Protein AF-Q28867-F1 (afdb_monomer)

Radius of gyration: 22.83 Å; Cα contacts (8 Å, |Δi|>4): 126; chains: 1; bounding box: 40×33×67 Å

InterPro domains:
  IPR000152 EGF-type aspartate/asparagine hydroxylation site [PS00010] (1-12)
  IPR000742 EGF-like domain [PF00008] (47-82)
  IPR000742 EGF-like domain [PS00022] (72-83)
  IPR000742 EGF-like domain [PS01186] (10-23)
  IPR000742 EGF-like domain [PS01186] (72-83)
  IPR000742 EGF-like domain [PS50026] (1-24)
  IPR000742 EGF-like domain [PS50026] (43-84)
  IPR000742 EGF-like domain [SM00181] (46-84)
  IPR024731 NELL2-like, EGF domain [PF12947] (1-23)

Foldseek 3Di:
DAADVPGGQADDDPQWDDSRVDTDGNPDPPDPPDDPPPDDPDQWDADDPVCVLQAPPPWGWIQRNVVRDIATHEDPQFDDRRSPDGPPD

Organism: Equus caballus (NCBI:txid9796)

pLDDT: mean 76.95, std 14.72, range [47.94, 96.38]

Nearest PDB structures (foldseek):
  3njp-assembly1_C  TM=9.288E-01  e=7.715E-06  Homo sapiens
  1ivo-assembly1_C  TM=9.372E-01  e=1.400E-05  Homo sapiens
  7sz1-assembly1_C  TM=9.647E-01  e=3.101E-05  Homo sapiens
  1ivo-assembly1_D  TM=9.152E-01  e=2.379E-05  Homo sapiens
  7sye-assembly1_C  TM=9.321E-01  e=3.101E-05  Homo sapiens

Sequence (89 aa):
CINTEGGYVCQCSEGYRGDGMHCLDSTVPSSPREDGHYSVRNSYQECSQSYDGYCLHGGKCVYLVQVDTHACNCVVGYVGERCQHQDLR

Solvent-accessible surface area (backbone atoms only — not comparable to full-atom values): 5635 Å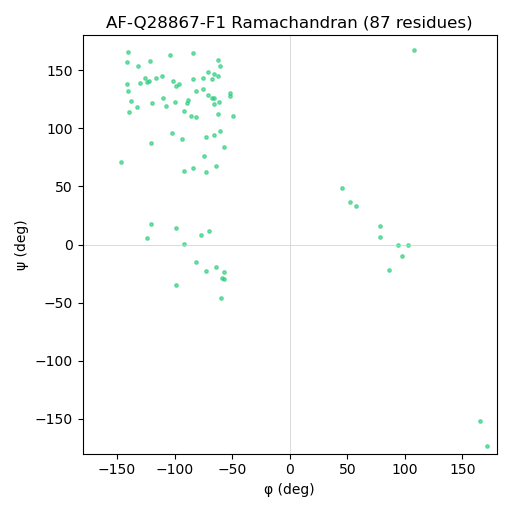² total; per-residue (Å²): 108,47,81,48,98,93,54,67,54,40,64,48,57,94,64,34,49,59,85,26,82,59,58,42,77,64,84,67,73,96,58,90,72,88,74,84,79,71,93,62,101,57,75,61,45,79,54,58,78,90,50,66,73,58,21,32,87,79,18,49,54,31,25,32,71,89,73,77,44,79,44,35,50,50,44,92,58,34,36,62,78,33,20,77,38,71,55,88,122

Mean predicted aligned error: 15.84 Å

Secondary structure (DSSP, 8-state):
-EEETTEEE--PPTTEEESSSSEEE----S---S--------SEEEPPGGGTTSSSTTPEEEEETTTTEEEEEPPTTEESTTS-EE---

Structure (mmCIF, N/CA/C/O backbone):
data_AF-Q28867-F1
#
_entry.id   AF-Q28867-F1
#
loop_
_atom_site.group_PDB
_atom_site.id
_atom_site.type_symbol
_atom_site.label_atom_id
_atom_site.label_alt_id
_atom_site.label_comp_id
_atom_site.label_asym_id
_atom_site.label_entity_id
_atom_site.label_seq_id
_atom_site.pdbx_PDB_ins_code
_atom_site.Cartn_x
_atom_site.Cartn_y
_atom_site.Cartn_z
_atom_site.occupancy
_atom_site.B_iso_or_equiv
_atom_site.auth_seq_id
_atom_site.auth_comp_id
_atom_site.auth_asym_id
_atom_site.auth_atom_id
_atom_site.pdbx_PDB_model_num
ATOM 1 N N . CYS A 1 1 ? 15.636 -15.504 -37.112 1.00 69.81 1 CYS A N 1
ATOM 2 C CA . CYS A 1 1 ? 14.489 -15.955 -37.923 1.00 69.81 1 CYS A CA 1
ATOM 3 C C . CYS A 1 1 ? 14.951 -16.208 -39.341 1.00 69.81 1 CYS A C 1
ATOM 5 O O . CYS A 1 1 ? 15.779 -15.447 -39.829 1.00 69.81 1 CYS A O 1
ATOM 7 N N . ILE A 1 2 ? 14.449 -17.260 -39.977 1.00 76.69 2 ILE A N 1
ATOM 8 C CA . ILE A 1 2 ? 14.819 -17.663 -41.333 1.00 76.69 2 ILE A CA 1
ATOM 9 C C . ILE A 1 2 ? 13.546 -17.615 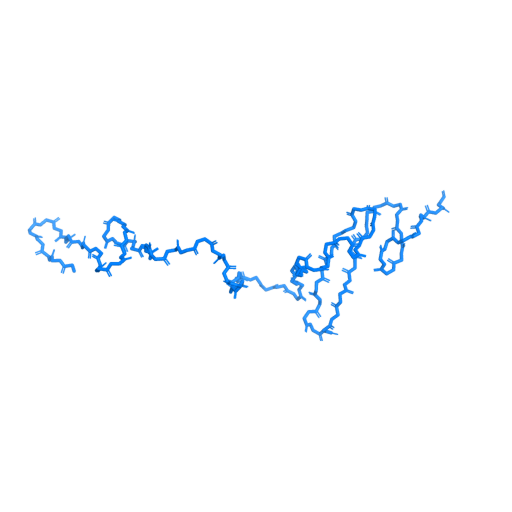-42.180 1.00 76.69 2 ILE A C 1
ATOM 11 O O . ILE A 1 2 ? 12.556 -18.259 -41.835 1.00 76.69 2 ILE A O 1
ATOM 15 N N . ASN A 1 3 ? 13.552 -16.821 -43.251 1.00 67.94 3 ASN A N 1
ATOM 16 C CA . ASN A 1 3 ? 12.427 -16.747 -44.185 1.00 67.94 3 ASN A CA 1
ATOM 17 C C . ASN A 1 3 ? 12.358 -18.047 -44.999 1.00 67.94 3 ASN A C 1
ATOM 19 O O . ASN A 1 3 ? 13.362 -18.464 -45.575 1.00 67.94 3 ASN A O 1
ATOM 23 N N . THR A 1 4 ? 11.186 -18.673 -45.051 1.00 76.31 4 THR A N 1
ATOM 24 C CA . THR A 1 4 ? 10.912 -19.898 -45.812 1.00 76.31 4 THR A CA 1
ATOM 25 C C . THR A 1 4 ? 9.791 -19.641 -46.817 1.00 76.31 4 THR A C 1
ATOM 27 O O . THR A 1 4 ? 8.995 -18.719 -46.657 1.00 76.31 4 THR A O 1
ATOM 30 N N . GLU A 1 5 ? 9.697 -20.437 -47.879 1.00 67.12 5 GLU A N 1
ATOM 31 C CA . GLU A 1 5 ? 8.592 -20.292 -48.831 1.00 67.12 5 GLU A CA 1
ATOM 32 C C . GLU A 1 5 ? 7.258 -20.575 -48.110 1.00 67.12 5 GLU A C 1
ATOM 34 O O . GLU A 1 5 ? 7.033 -21.679 -47.620 1.00 67.12 5 GLU A O 1
ATOM 39 N N . GLY A 1 6 ? 6.422 -19.542 -47.951 1.00 74.75 6 GLY A N 1
ATOM 40 C CA . GLY A 1 6 ? 5.179 -19.591 -47.168 1.00 74.75 6 GLY A CA 1
ATOM 41 C C . GLY A 1 6 ? 5.228 -18.937 -45.777 1.00 74.75 6 GLY A C 1
ATOM 42 O O . GLY A 1 6 ? 4.200 -18.911 -45.104 1.00 74.75 6 GLY A O 1
ATOM 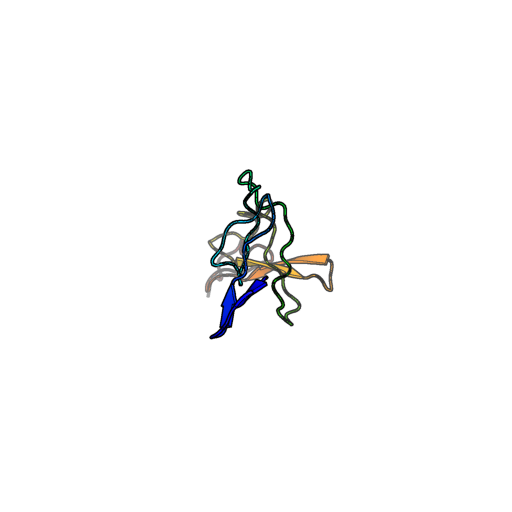43 N N . GLY A 1 7 ? 6.364 -18.377 -45.335 1.00 72.81 7 GLY A N 1
ATOM 44 C CA . GLY A 1 7 ? 6.436 -17.645 -44.064 1.00 72.81 7 GLY A CA 1
ATOM 45 C C . GLY A 1 7 ? 7.854 -17.394 -43.549 1.00 72.81 7 GLY A C 1
ATOM 46 O O . GLY A 1 7 ? 8.811 -17.281 -44.307 1.00 72.81 7 GLY A O 1
ATOM 47 N N . TYR A 1 8 ? 8.009 -17.287 -42.235 1.00 73.50 8 TYR A N 1
ATOM 48 C CA . TYR A 1 8 ? 9.315 -17.200 -41.589 1.00 73.50 8 TYR A CA 1
ATOM 49 C C . TYR A 1 8 ? 9.288 -18.002 -40.293 1.00 73.50 8 TYR A C 1
ATOM 51 O O . TYR A 1 8 ? 8.311 -17.966 -39.550 1.00 73.50 8 TYR A O 1
ATOM 59 N N . VAL A 1 9 ? 10.359 -18.750 -40.033 1.00 72.44 9 VAL A N 1
ATOM 60 C CA . VAL A 1 9 ? 10.501 -19.560 -38.821 1.00 72.44 9 VAL A CA 1
ATOM 61 C C . VAL A 1 9 ? 11.531 -18.894 -37.918 1.00 72.44 9 VAL A C 1
ATOM 63 O O . VAL A 1 9 ? 12.692 -18.695 -38.295 1.00 72.44 9 VAL A O 1
ATOM 66 N N . CYS A 1 10 ? 11.108 -18.507 -36.719 1.00 75.12 10 CYS A N 1
ATOM 67 C CA . CYS A 1 10 ? 11.983 -17.955 -35.694 1.00 75.12 10 CYS A CA 1
ATOM 68 C C . CYS A 1 10 ? 12.316 -19.022 -34.652 1.00 75.12 10 CYS A C 1
ATOM 70 O O . CYS A 1 10 ? 11.463 -19.815 -34.270 1.00 75.12 10 CYS A O 1
ATOM 72 N N . GLN A 1 11 ? 13.561 -19.031 -34.185 1.00 76.38 11 GLN A N 1
ATOM 73 C CA . GLN A 1 11 ? 13.979 -19.819 -33.033 1.00 76.38 11 GLN A CA 1
ATOM 74 C C . GLN A 1 11 ? 14.554 -18.860 -31.996 1.00 76.38 11 GLN A C 1
ATOM 76 O O . GLN A 1 11 ? 15.234 -17.897 -32.360 1.00 76.38 11 GLN A O 1
ATOM 81 N N . CYS A 1 12 ? 14.253 -19.117 -30.725 1.00 75.62 12 CYS A N 1
ATOM 82 C CA . CYS A 1 12 ? 14.790 -18.347 -29.613 1.00 75.62 12 CYS A CA 1
ATOM 83 C C . CYS A 1 12 ? 16.297 -18.571 -29.468 1.00 75.62 12 CYS A C 1
ATOM 85 O O . CYS A 1 12 ? 16.786 -19.685 -29.664 1.00 75.62 12 CYS A O 1
ATOM 87 N N . SER A 1 13 ? 17.018 -17.504 -29.125 1.00 74.62 13 SER A N 1
ATOM 88 C CA . SER A 1 13 ? 18.451 -17.552 -28.837 1.00 74.62 13 SER A CA 1
ATOM 89 C C . SER A 1 13 ? 18.750 -18.436 -27.623 1.00 74.62 13 SER A C 1
ATOM 91 O O . SER A 1 13 ? 17.882 -18.673 -26.780 1.00 74.62 13 SER A O 1
ATOM 93 N N . GLU A 1 14 ? 19.991 -18.910 -27.523 1.00 67.00 14 GLU A N 1
ATOM 94 C CA . GLU A 1 14 ? 20.457 -19.720 -26.396 1.00 67.00 14 GLU A CA 1
ATOM 95 C C . GLU A 1 14 ? 20.146 -19.027 -25.054 1.00 67.00 14 GLU A C 1
ATOM 97 O O . GLU A 1 14 ? 20.441 -17.847 -24.876 1.00 67.00 14 GLU A O 1
ATOM 102 N N . GLY A 1 15 ? 19.488 -19.746 -24.137 1.00 62.88 15 GLY A N 1
ATOM 103 C CA . GLY A 1 15 ? 19.001 -19.208 -22.858 1.00 62.88 15 GLY A CA 1
ATOM 104 C C . GLY A 1 15 ? 17.525 -18.792 -22.843 1.00 62.88 15 GLY A C 1
ATOM 105 O O . GLY A 1 15 ? 16.971 -18.604 -21.766 1.00 62.88 15 GLY A O 1
ATOM 106 N N . TYR A 1 16 ? 16.850 -18.741 -23.994 1.00 65.50 16 TYR A N 1
ATOM 107 C CA . TYR A 1 16 ? 15.447 -18.335 -24.094 1.00 65.50 16 TYR A CA 1
ATOM 108 C C . TYR A 1 16 ? 14.551 -19.473 -24.605 1.00 65.50 16 TYR A C 1
ATOM 110 O O . TYR A 1 16 ? 14.933 -20.249 -25.483 1.00 65.50 16 TYR A O 1
ATOM 118 N N . ARG A 1 17 ? 13.323 -19.564 -24.080 1.00 71.31 17 ARG A N 1
ATOM 119 C CA . ARG A 1 17 ? 12.302 -20.549 -24.480 1.00 71.31 17 ARG A CA 1
ATOM 120 C C . ARG A 1 17 ? 11.017 -19.848 -24.899 1.00 71.31 17 ARG A C 1
ATOM 122 O O . ARG A 1 17 ? 10.594 -18.890 -24.262 1.00 71.31 17 ARG A O 1
ATOM 129 N N . GLY A 1 18 ? 10.383 -20.340 -25.958 1.00 71.88 18 GLY A N 1
ATOM 130 C CA . GLY A 1 18 ? 9.171 -19.737 -26.505 1.00 71.88 18 GLY A CA 1
ATOM 131 C C . GLY A 1 18 ? 8.742 -20.348 -27.834 1.00 71.88 18 GLY A C 1
ATOM 132 O O . GLY A 1 18 ? 9.345 -21.309 -28.308 1.00 71.88 18 GLY A O 1
ATOM 133 N N . ASP A 1 19 ? 7.724 -19.755 -28.449 1.00 69.50 19 ASP A N 1
ATOM 134 C CA . ASP A 1 19 ? 7.185 -20.096 -29.778 1.00 69.50 19 ASP A CA 1
ATOM 135 C C . ASP A 1 19 ? 8.054 -19.564 -30.943 1.00 69.50 19 ASP A C 1
ATOM 137 O O . ASP A 1 19 ? 7.658 -19.621 -32.106 1.00 69.50 19 ASP A O 1
ATOM 141 N N . GLY A 1 20 ? 9.238 -19.026 -30.632 1.00 67.31 20 GLY A N 1
ATOM 142 C CA . GLY A 1 20 ? 10.145 -18.388 -31.584 1.00 67.31 20 GLY A CA 1
ATOM 143 C C . GLY A 1 20 ? 9.859 -16.905 -31.820 1.00 67.31 20 GLY A C 1
ATOM 144 O O . GLY A 1 20 ? 10.775 -16.182 -32.203 1.00 67.31 20 GLY A O 1
ATOM 145 N N . MET A 1 21 ? 8.638 -16.438 -31.548 1.00 62.81 21 MET A N 1
ATOM 146 C CA . MET A 1 21 ? 8.227 -15.032 -31.666 1.00 62.81 21 MET A CA 1
ATOM 147 C C . MET A 1 21 ? 8.248 -14.314 -30.312 1.00 62.81 21 MET A C 1
ATOM 149 O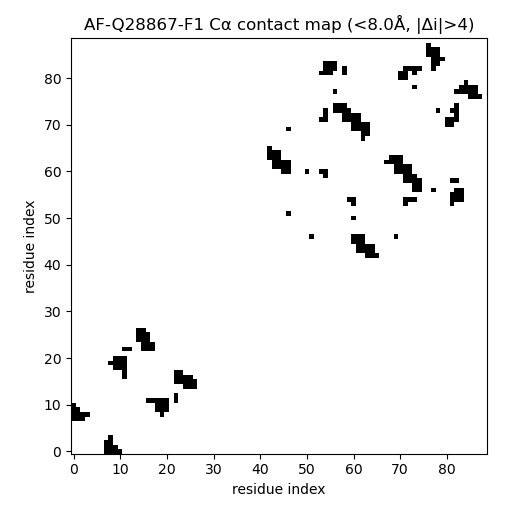 O . MET A 1 21 ? 8.616 -13.145 -30.223 1.00 62.81 21 MET A O 1
ATOM 153 N N . HIS A 1 22 ? 7.907 -15.038 -29.253 1.00 61.62 22 HIS A N 1
ATOM 154 C CA . HIS A 1 22 ? 7.857 -14.611 -27.865 1.00 61.62 22 HIS A CA 1
ATOM 155 C C . HIS A 1 22 ? 8.806 -15.485 -27.050 1.00 61.62 22 HIS A C 1
ATOM 157 O O . HIS A 1 22 ? 8.439 -16.525 -26.505 1.00 61.62 22 HIS A O 1
ATOM 163 N N . CYS A 1 23 ? 10.063 -15.066 -26.999 1.00 72.44 23 CYS A N 1
ATOM 164 C CA . CYS A 1 23 ? 11.117 -15.771 -26.289 1.00 72.44 23 CYS A CA 1
ATOM 165 C C . CYS A 1 23 ? 11.227 -15.241 -24.854 1.00 72.44 23 CYS A C 1
ATOM 167 O O . CYS A 1 23 ? 11.571 -14.080 -24.651 1.00 72.44 23 CYS A O 1
ATOM 169 N N . LEU A 1 24 ? 10.932 -16.085 -23.863 1.00 66.31 24 LEU A N 1
ATOM 170 C CA . LEU A 1 24 ? 11.063 -15.776 -22.439 1.00 66.31 24 LEU A CA 1
ATOM 171 C C . LEU A 1 24 ? 12.402 -16.300 -21.915 1.00 66.31 24 LEU A C 1
ATOM 173 O O . LEU A 1 24 ? 12.825 -17.406 -22.269 1.00 66.31 24 LEU A O 1
ATOM 177 N N . ASP A 1 25 ? 13.069 -15.504 -21.083 1.00 57.97 25 ASP A N 1
ATOM 178 C CA . ASP A 1 25 ? 14.360 -15.882 -20.518 1.00 57.97 25 ASP A CA 1
ATOM 179 C C . ASP A 1 25 ? 14.204 -17.090 -19.584 1.00 57.97 25 ASP A C 1
ATOM 181 O O . ASP A 1 25 ? 13.359 -17.112 -18.689 1.00 57.97 25 ASP A O 1
ATOM 185 N N . SER A 1 26 ? 14.989 -18.136 -19.832 1.00 57.22 26 SER A N 1
ATOM 186 C CA . SER A 1 26 ? 14.920 -19.403 -19.094 1.00 57.22 26 SER A CA 1
ATOM 187 C C . SER A 1 26 ? 15.866 -19.437 -17.894 1.00 57.22 26 SER A C 1
ATOM 189 O O . SER A 1 26 ? 15.895 -20.442 -17.182 1.00 57.22 26 SER A O 1
ATOM 191 N N . THR A 1 27 ? 16.626 -18.366 -17.636 1.00 53.25 27 THR A N 1
ATOM 192 C CA . THR A 1 27 ? 17.517 -18.268 -16.474 1.00 53.25 27 THR A CA 1
ATOM 193 C C . THR A 1 27 ? 16.808 -17.632 -15.284 1.00 53.25 27 THR A C 1
ATOM 195 O O . THR A 1 27 ? 17.185 -16.584 -14.776 1.00 53.25 27 THR A O 1
ATOM 198 N N . VAL A 1 28 ? 15.763 -18.301 -14.796 1.00 50.19 28 VAL A N 1
ATOM 199 C CA . VAL A 1 28 ? 15.061 -17.882 -13.578 1.00 50.19 28 VAL A CA 1
ATOM 200 C C . VAL A 1 28 ? 15.503 -18.770 -12.410 1.00 50.19 28 VAL A C 1
ATOM 202 O O . VAL A 1 28 ? 14.922 -19.836 -12.207 1.00 50.19 28 VAL A O 1
ATOM 205 N N . PRO A 1 29 ? 16.479 -18.379 -11.568 1.00 51.66 29 PRO A N 1
ATOM 206 C CA . PRO A 1 29 ? 16.328 -18.676 -10.158 1.00 51.66 29 PRO A CA 1
ATOM 207 C C . PRO A 1 29 ? 15.131 -17.852 -9.683 1.00 51.66 29 PRO A C 1
ATOM 209 O O . PRO A 1 29 ? 15.095 -16.631 -9.825 1.00 51.66 29 PRO A O 1
ATOM 212 N N . SER A 1 30 ? 14.11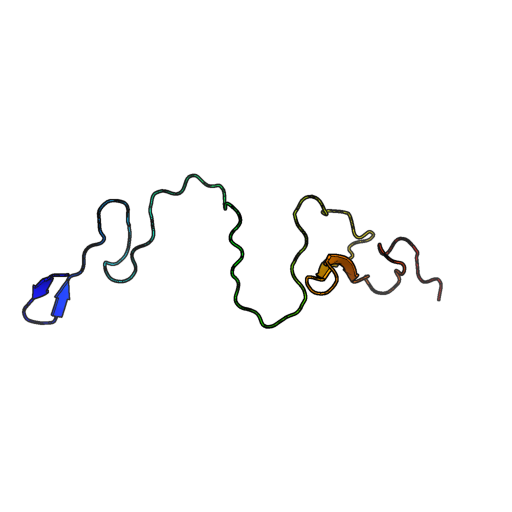9 -18.538 -9.170 1.00 53.97 30 SER A N 1
ATOM 213 C CA . SER A 1 30 ? 12.957 -17.965 -8.503 1.00 53.97 30 SER A CA 1
ATOM 214 C C . SER A 1 30 ? 13.383 -17.089 -7.321 1.00 53.97 30 SER A C 1
ATOM 216 O O . SER A 1 30 ? 13.411 -17.514 -6.172 1.00 53.97 30 SER A O 1
ATOM 218 N N . SER A 1 31 ? 13.711 -15.845 -7.629 1.00 52.78 31 SER A N 1
ATOM 219 C CA . SER A 1 31 ? 13.526 -14.678 -6.788 1.00 52.78 31 SER A CA 1
ATOM 220 C C . SER A 1 31 ? 13.067 -13.586 -7.747 1.00 52.78 31 SER A C 1
ATOM 222 O O . SER A 1 31 ? 13.860 -13.223 -8.621 1.00 52.78 31 SER A O 1
ATOM 224 N N . PRO A 1 32 ? 11.830 -13.069 -7.659 1.00 47.94 32 PRO A N 1
ATOM 225 C CA . PRO A 1 32 ? 11.529 -11.813 -8.316 1.00 47.94 32 PRO A CA 1
ATOM 226 C C . PRO A 1 32 ? 12.381 -10.772 -7.592 1.00 47.94 32 PRO A C 1
ATOM 228 O 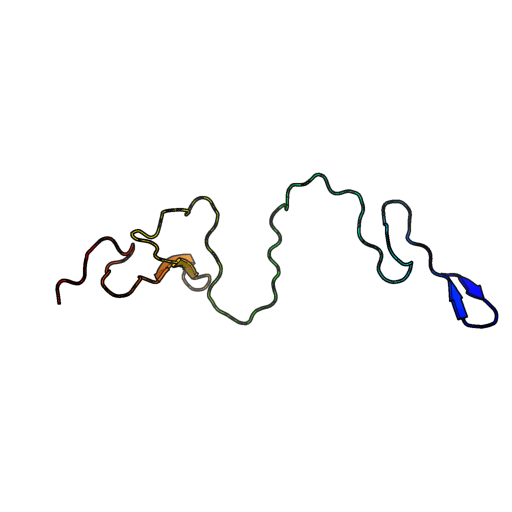O . PRO A 1 32 ? 12.041 -10.311 -6.506 1.00 47.94 32 PRO A O 1
ATOM 231 N N . ARG A 1 33 ? 13.570 -10.496 -8.131 1.00 56.00 33 ARG A N 1
ATOM 232 C CA . ARG A 1 33 ? 14.301 -9.299 -7.748 1.00 56.00 33 ARG A CA 1
ATOM 233 C C . ARG A 1 33 ? 13.481 -8.143 -8.281 1.00 56.00 33 ARG A C 1
ATOM 235 O O . ARG A 1 33 ? 13.055 -8.150 -9.432 1.00 56.00 33 ARG A O 1
ATOM 242 N N . GLU A 1 34 ? 13.183 -7.259 -7.350 1.00 63.75 34 GLU A N 1
ATOM 243 C CA . GLU A 1 34 ? 12.289 -6.130 -7.477 1.00 63.75 34 GLU A CA 1
ATOM 244 C C . GLU A 1 34 ? 12.605 -5.314 -8.724 1.00 63.75 34 GLU A C 1
ATOM 246 O O . GLU A 1 34 ? 13.627 -4.646 -8.786 1.00 63.75 34 GLU A O 1
ATOM 251 N N . ASP A 1 35 ? 11.710 -5.362 -9.703 1.00 54.62 35 ASP A N 1
ATOM 252 C CA . ASP A 1 35 ? 11.606 -4.322 -10.719 1.00 54.62 35 ASP A CA 1
ATOM 253 C C . ASP A 1 35 ? 10.126 -4.204 -11.101 1.00 54.62 35 ASP A C 1
ATOM 255 O O . ASP A 1 35 ? 9.631 -4.677 -12.125 1.00 54.62 35 ASP A O 1
ATOM 259 N N . GLY A 1 36 ? 9.365 -3.658 -10.149 1.00 51.16 36 GLY A N 1
ATOM 260 C CA . GLY A 1 36 ? 7.941 -3.378 -10.269 1.00 51.16 36 GLY A CA 1
ATOM 261 C C . GLY A 1 36 ? 7.676 -2.187 -11.186 1.00 51.16 36 GLY A C 1
ATOM 262 O O . GLY A 1 36 ? 7.102 -1.194 -10.753 1.00 51.16 36 GLY A O 1
ATOM 263 N N . HIS A 1 37 ? 8.047 -2.277 -12.462 1.00 60.44 37 HIS A N 1
ATOM 264 C CA . HIS A 1 37 ? 7.565 -1.353 -13.487 1.00 60.44 37 HIS A CA 1
ATOM 265 C C . HIS A 1 37 ? 6.204 -1.819 -14.022 1.00 60.44 37 HIS A C 1
ATOM 267 O O . HIS A 1 37 ? 6.045 -2.163 -15.193 1.00 60.44 37 HIS A O 1
ATOM 273 N N . TYR A 1 38 ? 5.183 -1.796 -13.157 1.00 50.91 38 TYR A N 1
ATOM 274 C CA . TYR A 1 38 ? 3.798 -1.780 -13.626 1.00 50.91 38 TYR A CA 1
ATOM 275 C C . TYR A 1 38 ? 3.451 -0.336 -13.995 1.00 50.91 38 TYR A C 1
ATOM 277 O O . TYR A 1 38 ? 3.360 0.545 -13.142 1.00 50.91 38 TYR A O 1
ATOM 285 N N . SER A 1 39 ? 3.293 -0.081 -15.293 1.00 58.97 39 SER A N 1
ATOM 286 C CA . SER A 1 39 ? 2.818 1.199 -15.815 1.00 58.97 39 SER A CA 1
ATOM 287 C C . SER A 1 39 ? 1.420 1.498 -15.273 1.00 58.97 39 SER A C 1
ATOM 289 O O . SER A 1 39 ? 0.430 1.025 -15.825 1.00 58.97 39 SER A O 1
ATOM 291 N N . VAL A 1 40 ? 1.315 2.308 -14.218 1.00 49.78 40 VAL A N 1
ATOM 292 C CA . VAL A 1 40 ? 0.048 2.928 -13.822 1.00 49.78 40 VAL A CA 1
ATOM 293 C C . VAL A 1 40 ? 0.321 4.373 -13.435 1.00 49.78 40 VAL A C 1
ATOM 295 O O . VAL A 1 40 ? 1.122 4.667 -12.555 1.00 49.78 40 VAL A O 1
ATOM 298 N N . ARG A 1 41 ? -0.375 5.294 -14.103 1.00 59.12 41 ARG A N 1
ATOM 299 C CA . ARG A 1 41 ? -0.509 6.700 -13.711 1.00 59.12 41 ARG A CA 1
ATOM 300 C C . ARG A 1 41 ? -1.253 6.808 -12.372 1.00 59.12 41 ARG A C 1
ATOM 302 O O . ARG A 1 41 ? -2.392 7.263 -12.344 1.00 59.12 41 ARG A O 1
ATOM 309 N N . ASN A 1 42 ? -0.662 6.359 -11.272 1.00 60.50 42 ASN A N 1
ATOM 310 C CA . ASN A 1 42 ? -1.232 6.577 -9.953 1.00 60.50 42 ASN A CA 1
ATOM 311 C C . ASN A 1 42 ? -0.124 6.891 -8.950 1.00 60.50 42 ASN A C 1
ATOM 313 O O . ASN A 1 42 ? 0.887 6.203 -8.899 1.00 60.50 42 ASN A O 1
ATOM 317 N N . SER A 1 43 ? -0.320 7.942 -8.157 1.00 66.50 43 SER A N 1
ATOM 318 C CA . SER A 1 43 ? 0.653 8.483 -7.190 1.00 66.50 43 SER A CA 1
ATOM 319 C C . SER A 1 43 ? 0.896 7.579 -5.961 1.00 66.50 43 SER A C 1
ATOM 321 O O . SER A 1 43 ? 1.469 7.999 -4.958 1.00 66.50 43 SER A O 1
ATOM 323 N N . TYR A 1 44 ? 0.411 6.338 -6.010 1.00 72.31 44 TYR A N 1
ATOM 324 C CA . TYR A 1 44 ? 0.295 5.419 -4.883 1.00 72.31 44 TYR A CA 1
ATOM 325 C C . TYR A 1 44 ? 0.860 4.059 -5.309 1.00 72.31 44 TYR A C 1
ATOM 327 O O . TYR A 1 44 ? 0.333 3.450 -6.243 1.00 72.31 44 TYR A O 1
ATOM 335 N N . GLN A 1 45 ? 1.917 3.592 -4.643 1.00 82.12 45 GLN A N 1
ATOM 336 C CA . GLN A 1 45 ? 2.504 2.258 -4.831 1.00 82.12 45 GLN A CA 1
ATOM 337 C C . GLN A 1 45 ? 2.110 1.321 -3.679 1.00 82.12 45 GLN A C 1
ATOM 339 O O . GLN A 1 45 ? 1.649 1.770 -2.626 1.00 82.12 45 GLN A O 1
ATOM 344 N N . GLU A 1 46 ? 2.263 0.011 -3.874 1.00 79.12 46 GLU A N 1
ATOM 345 C CA . GLU A 1 46 ? 2.092 -0.962 -2.788 1.00 79.12 46 GLU A CA 1
ATOM 346 C C . GLU A 1 46 ? 3.301 -0.929 -1.845 1.00 79.12 46 GLU A C 1
ATOM 348 O O . GLU A 1 46 ? 4.432 -0.705 -2.276 1.00 79.12 46 GLU A O 1
ATOM 353 N N . CYS A 1 47 ? 3.055 -1.110 -0.547 1.00 86.31 47 CYS A N 1
ATOM 354 C CA . CYS A 1 47 ? 4.125 -1.127 0.446 1.00 86.31 47 CYS A CA 1
ATOM 355 C C . CYS A 1 47 ? 4.984 -2.392 0.323 1.00 86.31 47 CYS A C 1
ATOM 357 O O . CYS A 1 47 ? 4.479 -3.464 -0.011 1.00 86.31 47 CYS A O 1
ATOM 359 N N . SER A 1 48 ? 6.274 -2.279 0.657 1.00 86.38 48 SER A N 1
ATOM 360 C CA . SER A 1 48 ? 7.181 -3.433 0.735 1.00 86.38 48 SER A CA 1
ATOM 361 C C . SER A 1 48 ? 6.697 -4.455 1.776 1.00 86.38 48 SER A C 1
ATOM 363 O O . SER A 1 48 ? 6.050 -4.087 2.757 1.00 86.38 48 SER A O 1
ATOM 365 N N . GLN A 1 49 ? 7.062 -5.731 1.608 1.00 78.94 49 GLN A N 1
ATOM 366 C CA . GLN A 1 49 ? 6.688 -6.830 2.518 1.00 78.94 49 GLN A CA 1
ATOM 367 C C . GLN A 1 49 ? 7.124 -6.581 3.973 1.00 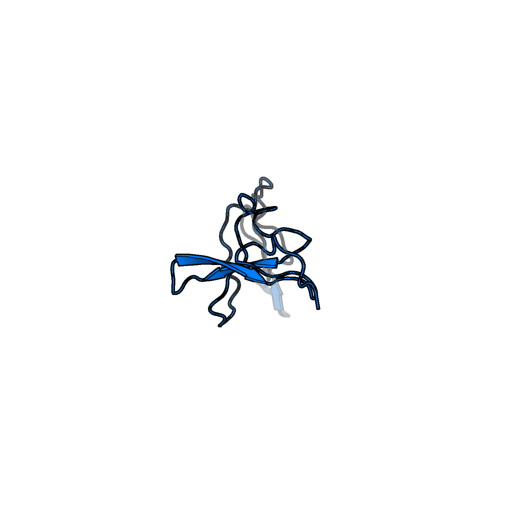78.94 49 GLN A C 1
ATOM 369 O O . GLN A 1 49 ? 6.505 -7.086 4.901 1.00 78.94 49 GLN A O 1
ATOM 374 N N . SER A 1 50 ? 8.145 -5.748 4.193 1.00 82.44 50 SER A N 1
ATOM 375 C CA . SER A 1 50 ? 8.577 -5.318 5.532 1.00 82.44 50 SER A CA 1
ATOM 376 C C . SER A 1 50 ? 7.522 -4.502 6.293 1.00 82.44 50 SER A C 1
ATOM 378 O O . SER A 1 50 ? 7.608 -4.378 7.512 1.00 82.44 50 SER A O 1
ATOM 380 N N . TYR A 1 51 ? 6.541 -3.936 5.586 1.00 85.44 51 TYR A N 1
ATOM 381 C CA . TYR A 1 51 ? 5.409 -3.196 6.148 1.00 85.44 51 TYR A CA 1
ATOM 382 C C . TYR A 1 51 ? 4.145 -4.060 6.247 1.00 85.44 51 TYR A C 1
ATOM 384 O O . TYR A 1 51 ? 3.052 -3.531 6.470 1.00 85.44 51 TYR A O 1
ATOM 392 N N . ASP A 1 52 ? 4.271 -5.383 6.111 1.00 82.88 52 ASP A N 1
ATOM 393 C CA . ASP A 1 52 ? 3.181 -6.303 6.413 1.00 82.88 52 ASP A CA 1
ATOM 394 C C . ASP A 1 52 ? 2.800 -6.180 7.900 1.00 82.88 52 ASP A C 1
ATOM 396 O O . ASP A 1 52 ? 3.642 -6.241 8.797 1.00 82.88 52 ASP A O 1
ATOM 400 N N . GLY A 1 53 ? 1.530 -5.875 8.169 1.00 87.31 53 GLY A N 1
ATOM 401 C CA . GLY A 1 53 ? 1.055 -5.505 9.509 1.00 87.31 53 GLY A CA 1
ATOM 402 C C . GLY A 1 53 ? 1.352 -4.060 9.952 1.00 87.31 53 GLY A C 1
ATOM 403 O O . GLY A 1 53 ? 1.055 -3.701 11.096 1.00 87.31 53 GLY A O 1
ATOM 404 N N . TYR A 1 54 ? 1.887 -3.189 9.083 1.00 92.81 54 TYR A N 1
ATOM 405 C CA . TYR A 1 54 ? 1.973 -1.751 9.376 1.00 92.81 54 TYR A CA 1
ATOM 406 C C . TYR A 1 54 ? 0.576 -1.163 9.612 1.00 92.81 54 TYR A C 1
ATOM 408 O O . TYR A 1 54 ? 0.364 -0.477 10.613 1.00 92.81 54 TYR A O 1
ATOM 416 N N . CYS A 1 55 ? -0.378 -1.492 8.743 1.00 95.56 55 CYS A N 1
ATOM 417 C CA . CYS A 1 55 ? -1.782 -1.140 8.907 1.00 95.56 55 CYS A CA 1
ATOM 418 C C . CYS A 1 55 ? -2.510 -2.217 9.711 1.00 95.56 55 CYS A C 1
ATOM 420 O O . CYS A 1 55 ? -2.491 -3.395 9.358 1.00 95.56 55 CYS A O 1
ATOM 422 N N . LEU A 1 56 ? -3.150 -1.813 10.803 1.00 95.00 56 LEU A N 1
ATOM 423 C CA . LEU A 1 56 ? -3.840 -2.718 11.713 1.00 95.00 56 LEU A CA 1
ATOM 424 C C . LEU A 1 56 ? -5.256 -3.031 11.220 1.00 95.00 56 LEU A C 1
ATOM 426 O O . LEU A 1 56 ? -5.793 -2.363 10.335 1.00 95.00 56 LEU A O 1
ATOM 430 N N . HIS A 1 57 ? -5.853 -4.077 11.797 1.00 94.75 57 HIS A N 1
ATOM 431 C CA . HIS A 1 57 ? -7.247 -4.474 11.560 1.00 94.75 57 HIS A CA 1
ATOM 432 C C . HIS A 1 57 ? -7.623 -4.640 10.074 1.00 94.75 57 HIS A C 1
ATOM 434 O O . HIS A 1 57 ? -8.738 -4.333 9.662 1.00 94.75 57 HIS A O 1
ATOM 440 N N . GLY A 1 58 ? -6.684 -5.148 9.268 1.00 89.19 58 GLY A N 1
ATOM 441 C CA . GLY A 1 58 ? -6.900 -5.409 7.842 1.00 89.19 58 GLY A CA 1
ATOM 442 C C . GLY A 1 58 ? -6.826 -4.168 6.947 1.00 89.19 58 GLY A C 1
ATOM 443 O O . GLY A 1 58 ? -7.292 -4.220 5.811 1.00 89.19 58 GLY A O 1
ATOM 444 N N . GLY A 1 59 ? -6.266 -3.054 7.433 1.00 93.06 59 GLY A N 1
ATOM 445 C CA . GLY A 1 59 ? -6.021 -1.873 6.607 1.00 93.06 59 GLY A CA 1
ATOM 446 C C . GLY A 1 59 ? -5.042 -2.151 5.458 1.00 93.06 59 GLY A C 1
ATOM 447 O O . GLY A 1 59 ? -4.091 -2.919 5.607 1.00 93.06 59 GLY A O 1
ATOM 448 N N . LYS A 1 60 ? -5.252 -1.504 4.305 1.00 92.62 60 LYS A N 1
ATOM 449 C CA . LYS A 1 60 ? -4.351 -1.622 3.147 1.00 92.62 60 LYS A CA 1
ATOM 450 C C . LYS A 1 60 ? -3.250 -0.568 3.232 1.00 92.62 60 LYS A C 1
ATOM 452 O O . LYS A 1 60 ? -3.543 0.627 3.230 1.00 92.62 60 LYS A O 1
ATOM 457 N N . CYS A 1 61 ? -1.996 -1.013 3.253 1.00 92.38 61 CYS A N 1
ATOM 458 C CA . CYS A 1 61 ? -0.843 -0.121 3.194 1.00 92.38 61 CYS A CA 1
ATOM 459 C C . CYS A 1 61 ? -0.642 0.420 1.773 1.00 92.38 61 CYS A C 1
ATOM 461 O O . CYS A 1 61 ? -0.679 -0.342 0.802 1.00 92.38 61 CYS A O 1
ATOM 463 N N . VAL A 1 62 ? -0.418 1.730 1.664 1.00 91.06 62 VAL A N 1
ATOM 464 C CA . VAL A 1 62 ? -0.028 2.411 0.425 1.00 91.06 62 VAL A CA 1
ATOM 465 C C . VAL A 1 62 ? 1.189 3.301 0.665 1.00 91.06 62 VAL A C 1
ATOM 467 O O . VAL A 1 62 ? 1.281 3.989 1.681 1.00 91.06 62 VAL A O 1
ATOM 470 N N . TYR A 1 63 ? 2.117 3.300 -0.285 1.00 89.25 63 TYR A N 1
ATOM 471 C CA . TYR A 1 63 ? 3.290 4.163 -0.281 1.00 89.25 63 TYR A CA 1
ATOM 472 C C . TYR A 1 63 ? 3.054 5.366 -1.199 1.00 89.25 63 TYR A C 1
ATOM 474 O O . TYR A 1 63 ? 2.729 5.225 -2.383 1.00 89.25 63 TYR A O 1
ATOM 482 N N . LEU A 1 64 ? 3.172 6.562 -0.629 1.00 86.06 64 LEU A N 1
ATOM 483 C CA . LEU A 1 64 ? 2.956 7.842 -1.289 1.00 86.06 64 LEU A CA 1
ATOM 484 C C . LEU A 1 64 ? 4.289 8.370 -1.815 1.00 86.06 64 LEU A C 1
ATOM 486 O O . LEU A 1 64 ? 4.979 9.119 -1.127 1.00 86.06 64 LEU A O 1
ATOM 490 N N . VAL A 1 65 ? 4.627 8.024 -3.057 1.00 82.56 65 VAL A N 1
ATOM 491 C CA . VAL A 1 65 ? 5.905 8.399 -3.696 1.00 82.56 65 VAL A CA 1
ATOM 492 C C . VAL A 1 65 ? 6.155 9.910 -3.731 1.00 82.56 65 VAL A C 1
ATOM 494 O O . VAL A 1 65 ? 7.297 10.350 -3.698 1.00 82.56 65 VAL A O 1
ATOM 497 N N . GLN A 1 66 ? 5.095 10.725 -3.782 1.00 82.25 66 GLN A N 1
ATOM 498 C CA . GLN A 1 66 ? 5.205 12.190 -3.817 1.00 82.25 66 GLN A CA 1
ATOM 499 C C . GLN A 1 66 ? 5.634 12.808 -2.484 1.00 82.25 66 GLN A C 1
ATOM 501 O O . GLN A 1 66 ? 6.127 13.932 -2.470 1.00 82.25 66 GLN A O 1
ATOM 506 N N . VAL A 1 67 ? 5.410 12.102 -1.377 1.00 85.88 67 VAL A N 1
ATOM 507 C CA . VAL A 1 67 ? 5.670 12.591 -0.015 1.00 85.88 67 VAL A CA 1
ATOM 508 C C . VAL A 1 67 ? 6.608 11.658 0.754 1.00 85.88 67 VAL A C 1
ATOM 510 O O . VAL A 1 67 ? 6.821 11.872 1.942 1.00 85.88 67 VAL A O 1
ATOM 513 N N . ASP A 1 68 ? 7.140 10.635 0.075 1.00 85.31 68 ASP A N 1
ATOM 514 C CA . ASP A 1 68 ? 8.019 9.592 0.610 1.00 85.31 68 ASP A CA 1
ATOM 515 C C . ASP A 1 68 ? 7.529 9.029 1.956 1.00 85.31 68 ASP A C 1
ATOM 517 O O . ASP A 1 68 ? 8.250 8.966 2.950 1.00 85.31 68 ASP A O 1
ATOM 521 N N . THR A 1 69 ? 6.240 8.680 2.025 1.00 87.44 69 THR A N 1
ATOM 522 C CA . THR A 1 69 ? 5.620 8.234 3.279 1.00 87.44 69 THR A CA 1
ATOM 523 C C . THR A 1 69 ? 4.629 7.096 3.081 1.00 87.44 69 THR A C 1
ATOM 525 O O . THR A 1 69 ? 4.080 6.901 1.997 1.00 87.44 69 THR A O 1
ATOM 528 N N . HIS A 1 70 ? 4.390 6.342 4.151 1.00 90.25 70 HIS A N 1
ATOM 529 C CA . HIS A 1 70 ? 3.451 5.226 4.185 1.00 90.25 70 HIS A CA 1
ATOM 530 C C . HIS A 1 70 ? 2.136 5.688 4.808 1.00 90.25 70 HIS A C 1
ATOM 532 O O . HIS A 1 70 ? 2.129 6.366 5.833 1.00 90.25 70 HIS A O 1
ATOM 538 N N . ALA A 1 71 ? 1.022 5.298 4.205 1.00 92.00 71 ALA A N 1
ATOM 539 C CA . ALA A 1 71 ? -0.310 5.598 4.702 1.00 92.00 71 ALA A CA 1
ATOM 540 C C . ALA A 1 71 ? -1.171 4.334 4.723 1.00 92.00 71 ALA A C 1
ATOM 542 O O . ALA A 1 71 ? -0.966 3.403 3.941 1.00 92.00 71 ALA A O 1
ATOM 543 N N . CYS A 1 72 ? -2.159 4.316 5.613 1.00 95.06 72 CYS A N 1
ATOM 544 C CA . CYS A 1 72 ? -3.097 3.212 5.733 1.00 95.06 72 CYS A CA 1
ATOM 545 C C . CYS A 1 72 ? -4.484 3.616 5.257 1.00 95.06 72 CYS A C 1
ATOM 547 O O . CYS A 1 72 ? -5.075 4.576 5.749 1.00 95.06 72 CYS A O 1
ATOM 549 N N . ASN A 1 73 ? -5.027 2.839 4.325 1.00 93.62 73 ASN A N 1
ATOM 550 C CA . ASN A 1 73 ? -6.444 2.888 4.016 1.00 93.62 73 ASN A CA 1
ATOM 551 C C . ASN A 1 73 ? -7.188 1.964 4.986 1.00 93.62 73 ASN A C 1
ATOM 553 O O . ASN A 1 73 ? -7.014 0.741 4.943 1.00 93.62 73 ASN A O 1
ATOM 557 N N . CYS A 1 74 ? -7.969 2.556 5.885 1.00 95.69 74 CYS A N 1
ATOM 558 C CA . CYS A 1 74 ? -8.641 1.834 6.955 1.00 95.69 74 CYS A CA 1
ATOM 559 C C . CYS A 1 74 ? -9.966 1.225 6.510 1.00 95.69 74 CYS A C 1
ATOM 561 O O . CYS A 1 74 ? -10.739 1.825 5.763 1.00 95.69 74 CYS A O 1
ATOM 563 N N . VAL A 1 75 ? -10.240 0.026 7.021 1.00 94.19 75 VAL A N 1
ATOM 564 C CA . VAL A 1 75 ? -11.553 -0.608 6.893 1.00 94.19 75 VAL A CA 1
ATOM 565 C C . VAL A 1 75 ? -12.584 0.221 7.666 1.00 94.19 75 VAL A C 1
ATOM 567 O O . VAL A 1 75 ? -1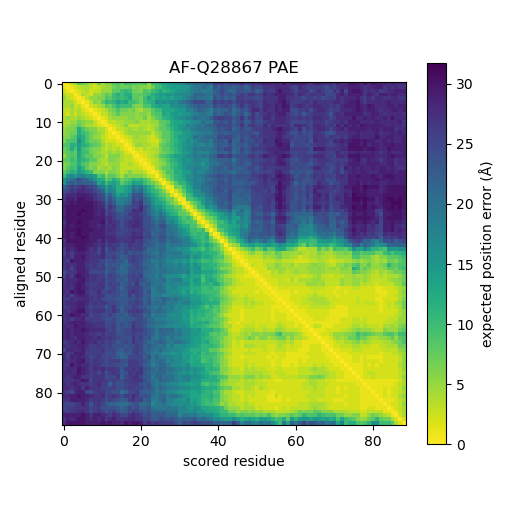2.271 0.816 8.698 1.00 94.19 75 VAL A O 1
ATOM 570 N N . VAL A 1 76 ? -13.824 0.260 7.171 1.00 93.56 76 VAL A N 1
ATOM 571 C CA . VAL A 1 76 ? -14.937 0.966 7.825 1.00 93.56 76 VAL A CA 1
ATOM 572 C C . VAL A 1 76 ? -15.058 0.530 9.289 1.00 93.56 76 VAL A C 1
ATOM 574 O O . VAL A 1 76 ? -15.078 -0.664 9.580 1.00 93.56 76 VAL A O 1
ATOM 577 N N . GLY A 1 77 ? -15.148 1.503 10.199 1.00 93.75 77 GLY A N 1
ATOM 578 C CA . GLY A 1 77 ? -15.176 1.264 11.646 1.00 93.75 77 GLY A CA 1
ATOM 579 C C . GLY A 1 77 ? -13.806 1.337 12.326 1.00 93.75 77 GLY A C 1
ATOM 580 O O . GLY A 1 77 ? -13.739 1.187 1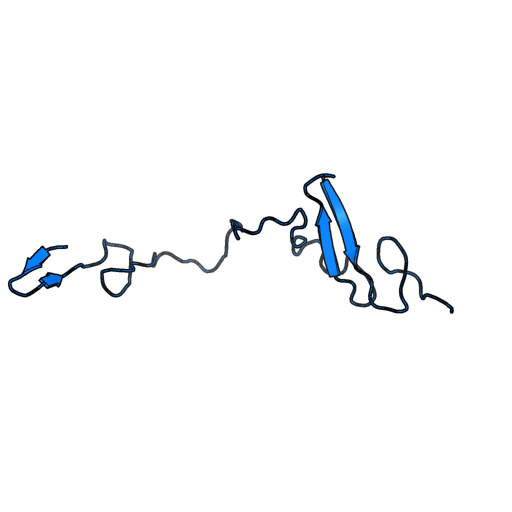3.542 1.00 93.75 77 GLY A O 1
ATOM 581 N N . TYR A 1 78 ? -12.729 1.599 11.580 1.00 95.56 78 TYR A N 1
ATOM 582 C CA . TYR A 1 78 ? -11.393 1.840 12.122 1.00 95.56 78 TYR A CA 1
ATOM 583 C C . TYR A 1 78 ? -10.816 3.164 11.619 1.00 95.56 78 TYR A C 1
ATOM 585 O O . TYR A 1 78 ? -11.012 3.548 10.466 1.00 95.56 78 TYR A O 1
ATOM 593 N N . VAL A 1 79 ? -10.084 3.858 12.487 1.00 94.56 79 VAL A N 1
ATOM 594 C CA . VAL A 1 79 ? -9.485 5.173 12.226 1.00 94.56 79 VAL A CA 1
ATOM 595 C C . VAL A 1 79 ? -8.086 5.290 12.837 1.00 94.56 79 VAL A C 1
ATOM 597 O O . VAL A 1 79 ? -7.669 4.497 13.685 1.00 94.56 79 VAL A O 1
ATOM 600 N N . GLY A 1 80 ? -7.354 6.317 12.404 1.00 93.88 80 GLY A N 1
ATOM 601 C CA . GLY A 1 80 ? -5.975 6.600 12.805 1.00 93.88 80 GLY A CA 1
ATOM 602 C C . GLY A 1 80 ? -4.967 6.309 11.694 1.00 93.88 80 GLY A C 1
ATOM 603 O O . GLY A 1 80 ? -5.290 5.660 10.705 1.00 93.88 80 GLY A O 1
ATOM 604 N N . GLU A 1 81 ? -3.733 6.784 11.869 1.00 93.50 81 GLU A N 1
ATOM 605 C CA . GLU A 1 81 ? -2.656 6.670 10.867 1.00 93.50 81 GLU A CA 1
ATOM 606 C C . GLU A 1 81 ? -2.336 5.224 10.484 1.00 93.50 81 GLU A C 1
ATOM 608 O O . GLU A 1 81 ? -1.918 4.947 9.363 1.00 93.50 81 GLU A O 1
ATOM 613 N N . ARG A 1 82 ? -2.562 4.298 11.420 1.00 95.19 82 ARG A N 1
ATOM 614 C CA . ARG A 1 82 ? -2.337 2.863 11.252 1.00 95.19 82 ARG A CA 1
ATOM 615 C C . ARG A 1 82 ? -3.611 2.052 11.462 1.00 95.19 82 ARG A C 1
ATOM 617 O O . ARG A 1 82 ? -3.527 0.853 11.700 1.00 95.19 82 ARG A O 1
ATOM 624 N N . CYS A 1 83 ? -4.780 2.693 11.404 1.00 96.38 83 CYS A N 1
ATOM 625 C CA . CYS A 1 83 ? -6.079 2.076 11.687 1.00 96.38 83 CYS A CA 1
ATOM 626 C C . CYS A 1 83 ? -6.173 1.465 13.094 1.00 96.38 83 CYS A C 1
ATOM 628 O O . CYS A 1 83 ? -6.811 0.437 13.284 1.00 96.38 83 CYS A O 1
ATOM 630 N N . GLN A 1 84 ? -5.497 2.069 14.076 1.00 95.38 84 GLN A N 1
ATOM 631 C CA . GLN A 1 84 ? -5.328 1.506 15.417 1.00 95.38 84 GLN A CA 1
ATOM 632 C C . GLN A 1 84 ? -6.520 1.719 16.359 1.00 95.38 84 GLN A C 1
ATOM 634 O O . GLN A 1 84 ? -6.588 1.078 17.405 1.00 95.38 84 GLN A O 1
ATOM 639 N N . HIS A 1 85 ? -7.440 2.624 16.024 1.00 95.25 85 HIS A N 1
ATOM 640 C CA . HIS A 1 85 ? -8.596 2.939 16.858 1.00 95.25 85 HIS A CA 1
ATOM 641 C C . HIS A 1 85 ? -9.879 2.457 16.191 1.00 95.25 85 HIS A C 1
ATOM 643 O O . HIS A 1 85 ? -10.013 2.539 14.973 1.00 95.25 85 HIS A O 1
ATOM 649 N N . GLN A 1 86 ? -10.842 2.004 16.990 1.00 93.44 86 GLN A N 1
ATOM 650 C CA . GLN A 1 86 ? -12.200 1.750 16.518 1.00 93.44 86 GLN A CA 1
ATOM 651 C C . GLN A 1 86 ? -12.982 3.066 16.479 1.00 93.44 86 GLN A C 1
ATOM 653 O O . GLN A 1 86 ? -12.954 3.841 17.435 1.00 93.44 86 GLN A O 1
ATOM 658 N N . ASP A 1 87 ? -13.669 3.317 15.368 1.00 90.62 87 ASP A N 1
ATOM 659 C CA . ASP A 1 87 ? -14.588 4.441 15.207 1.00 90.62 87 ASP A CA 1
ATOM 660 C C . ASP A 1 87 ? -15.848 4.136 16.030 1.00 90.62 87 ASP A C 1
ATOM 662 O O . ASP A 1 87 ? -16.750 3.425 15.584 1.00 90.62 87 ASP A O 1
ATOM 666 N N . LEU A 1 88 ? -15.864 4.599 17.283 1.00 79.50 88 LEU A N 1
ATOM 667 C CA . LEU A 1 88 ? -17.001 4.472 18.196 1.00 79.50 88 LEU A CA 1
ATOM 668 C C . LEU A 1 88 ? -18.096 5.467 17.782 1.00 79.50 88 LEU A C 1
ATOM 670 O O . LEU A 1 88 ? -18.235 6.532 18.387 1.00 79.50 88 LEU A O 1
ATOM 674 N N . ARG A 1 89 ? -18.818 5.144 16.709 1.00 70.31 89 ARG A N 1
ATOM 675 C CA . ARG A 1 89 ? -20.041 5.845 16.296 1.00 70.31 89 ARG A CA 1
ATOM 676 C C . ARG A 1 89 ? -21.274 5.347 17.028 1.00 70.31 89 ARG A C 1
ATOM 678 O O . ARG A 1 89 ? -21.376 4.121 17.250 1.00 70.31 89 ARG A O 1
#